Protein AF-A0A3P5Y4N5-F1 (afdb_monomer_lite)

Organism: Brassica campestris (NCBI:txid3711)

Sequence (136 aa):
MTSHMTLMFGYLNSEDDEALTLSMKFGPSEGHSFRAVILKQDEYVTGLSGVHGYGMRDGIKSLTFHTNCGEHEPIGSVNDNSAIGFKIDIDPGIRDRREFGGLFGSYSKNNLSSVGIYVSPIARYDMVAKRENIGP

InterPro domains:
  IPR001229 Jacalin-like lectin domain [PF01419] (8-118)
  IPR001229 Jacalin-like lectin domain [PS51752] (1-121)
  IPR036404 Jacalin-like lectin domain superfamily [G3DSA:2.100.10.30] (5-124)
  IPR036404 Jacalin-like lectin domain superfamily [SSF51101] (20-121)

Foldseek 3Di:
DAWWDKDKDWFQDPVPNRDTDIDPIGTQDDGPDDDDDDADPQKAFQWKKFWAADDPRGETAWMWTQIPVGIDPIDGDPPVPDPGTDMDTTGPRDDHRVQFPDKDAHYDNRYGHTMDTRGDDDDDPPDPDDDDPPDD

Radius of gyration: 17.83 Å; chains: 1; bounding box: 32×57×48 Å

Structure (mmCIF, N/CA/C/O backbone):
data_AF-A0A3P5Y4N5-F1
#
_entry.id   AF-A0A3P5Y4N5-F1
#
loop_
_atom_site.group_PDB
_atom_site.id
_atom_site.type_symbol
_atom_site.label_atom_id
_atom_site.label_alt_id
_atom_site.label_comp_id
_atom_site.label_asym_id
_atom_site.label_entity_id
_atom_site.label_seq_id
_atom_site.pdbx_PDB_ins_code
_atom_site.Cartn_x
_atom_site.Cartn_y
_atom_site.Cartn_z
_atom_site.occupancy
_atom_site.B_iso_or_equiv
_atom_site.auth_seq_id
_atom_site.auth_comp_id
_atom_site.auth_asym_id
_atom_site.auth_atom_id
_atom_site.pdbx_PDB_model_num
ATOM 1 N N . MET A 1 1 ? 9.392 3.553 -23.774 1.00 44.69 1 MET A N 1
ATOM 2 C CA . MET A 1 1 ? 8.772 4.278 -22.645 1.00 44.69 1 MET A CA 1
ATOM 3 C C . MET A 1 1 ? 8.922 3.446 -21.381 1.00 44.69 1 MET A C 1
ATOM 5 O O . MET A 1 1 ? 8.301 2.389 -21.275 1.00 44.69 1 MET A O 1
ATOM 9 N N . THR A 1 2 ? 9.823 3.866 -20.496 1.00 50.56 2 THR A N 1
ATOM 10 C CA . THR A 1 2 ? 9.991 3.376 -19.120 1.00 50.56 2 THR A CA 1
ATOM 11 C C . THR A 1 2 ? 8.923 4.019 -18.235 1.00 50.56 2 THR A C 1
ATOM 13 O O . THR A 1 2 ? 8.686 5.217 -18.340 1.00 50.56 2 THR A O 1
ATOM 16 N N . SER A 1 3 ? 8.239 3.221 -17.412 1.00 55.72 3 SER A N 1
ATOM 17 C CA . SER A 1 3 ? 7.263 3.733 -16.442 1.00 55.72 3 SER A CA 1
ATOM 18 C C . SER A 1 3 ? 8.008 4.149 -15.177 1.00 55.72 3 SER A C 1
ATOM 20 O O . SER A 1 3 ? 8.667 3.310 -14.559 1.00 55.72 3 SER A O 1
ATOM 22 N N . HIS A 1 4 ? 7.925 5.428 -14.821 1.00 72.19 4 HIS A N 1
ATOM 23 C CA . HIS A 1 4 ? 8.492 5.978 -13.595 1.00 72.19 4 HIS A CA 1
ATOM 24 C C . HIS A 1 4 ? 7.361 6.129 -12.575 1.00 72.19 4 HIS A C 1
ATOM 26 O O . HIS A 1 4 ? 6.560 7.057 -12.668 1.00 72.19 4 HIS A O 1
ATOM 32 N N . MET A 1 5 ? 7.262 5.180 -11.642 1.00 78.06 5 MET A N 1
ATOM 33 C CA . MET A 1 5 ? 6.273 5.226 -10.567 1.00 78.06 5 MET A CA 1
ATOM 34 C C . MET A 1 5 ? 6.876 5.882 -9.328 1.00 78.06 5 MET A C 1
ATOM 36 O O . MET A 1 5 ? 7.983 5.540 -8.912 1.00 78.06 5 MET A O 1
ATOM 40 N N . THR A 1 6 ? 6.111 6.795 -8.746 1.00 82.62 6 THR A N 1
ATOM 41 C CA . THR A 1 6 ? 6.453 7.537 -7.540 1.00 82.62 6 THR A CA 1
ATOM 42 C C . THR A 1 6 ? 5.222 7.561 -6.636 1.00 82.62 6 THR A C 1
ATOM 44 O O . THR A 1 6 ? 4.111 7.748 -7.131 1.00 82.62 6 THR A O 1
ATOM 47 N N . LEU A 1 7 ? 5.412 7.367 -5.332 1.00 85.88 7 LEU A N 1
ATOM 48 C CA . LEU A 1 7 ? 4.344 7.311 -4.332 1.00 85.88 7 LEU A CA 1
ATOM 49 C C . LEU A 1 7 ? 4.424 8.499 -3.370 1.00 85.88 7 LEU A C 1
ATOM 51 O O . LEU A 1 7 ? 5.509 8.955 -3.012 1.00 85.88 7 LEU A O 1
ATOM 55 N N . MET A 1 8 ? 3.260 8.992 -2.957 1.00 87.00 8 MET A N 1
ATOM 56 C CA . MET A 1 8 ? 3.078 10.009 -1.920 1.00 87.00 8 MET A CA 1
ATOM 57 C C . MET A 1 8 ? 1.812 9.669 -1.138 1.00 87.00 8 MET A C 1
ATOM 59 O O . MET A 1 8 ? 0.862 9.144 -1.719 1.00 87.00 8 MET A O 1
ATOM 63 N N . PHE A 1 9 ? 1.792 9.995 0.152 1.00 84.88 9 PHE A N 1
ATOM 64 C CA . PHE A 1 9 ? 0.643 9.764 1.024 1.00 84.88 9 PHE A CA 1
ATOM 65 C C . PHE A 1 9 ? 0.131 11.080 1.579 1.00 84.88 9 PHE A C 1
ATOM 67 O O . PHE A 1 9 ? 0.913 11.881 2.082 1.00 84.88 9 PHE A O 1
ATOM 74 N N . GLY A 1 10 ? -1.180 11.283 1.500 1.00 85.25 10 GLY A N 1
ATOM 75 C CA . GLY A 1 10 ? -1.865 12.300 2.285 1.00 85.25 10 GLY A CA 1
ATOM 76 C C . GLY A 1 10 ? -2.270 11.720 3.633 1.00 85.25 10 GLY A C 1
ATOM 77 O O . GLY A 1 10 ? -2.824 10.622 3.678 1.00 85.25 10 GLY A O 1
ATOM 78 N N . TYR A 1 11 ? -2.006 12.441 4.714 1.00 83.31 11 TYR A N 1
ATOM 79 C CA . TYR A 1 11 ? -2.479 12.111 6.055 1.00 83.31 11 TYR A CA 1
ATOM 80 C C . TYR A 1 11 ? -2.971 13.373 6.762 1.00 83.31 11 TYR A C 1
ATOM 82 O O . TYR A 1 11 ? -2.517 14.475 6.464 1.00 83.31 11 TYR A O 1
ATOM 90 N N . LEU A 1 12 ? -3.925 13.219 7.677 1.00 82.00 12 LEU A N 1
ATOM 91 C CA . LEU A 1 12 ? -4.381 14.319 8.526 1.00 82.00 12 LEU A CA 1
ATOM 92 C C . LEU A 1 12 ? -3.375 14.471 9.668 1.00 82.00 12 LEU A C 1
ATOM 94 O O . LEU A 1 12 ? -3.121 13.504 10.391 1.00 82.00 12 LEU A O 1
ATOM 98 N N . ASN A 1 13 ? -2.761 15.647 9.792 1.00 74.62 13 ASN A N 1
ATOM 99 C CA . ASN A 1 13 ? -1.814 15.907 10.868 1.00 74.62 13 ASN A CA 1
ATOM 100 C C . ASN A 1 13 ? -2.577 16.245 12.154 1.00 74.62 13 ASN A C 1
ATOM 102 O O . ASN A 1 13 ? -3.267 17.258 12.221 1.00 74.62 13 ASN A O 1
ATOM 106 N N . SER A 1 14 ? -2.432 15.414 13.187 1.00 74.62 14 SER A N 1
ATOM 107 C CA . SER A 1 14 ? -3.049 15.658 14.496 1.00 74.62 14 SER A CA 1
ATOM 108 C C . SER A 1 14 ? -2.484 16.886 15.213 1.00 74.62 14 SER A C 1
ATOM 110 O O . SER A 1 14 ? -3.111 17.383 16.141 1.00 74.62 14 SER A O 1
ATOM 112 N N . GLU A 1 15 ? -1.299 17.358 14.817 1.00 79.94 15 GLU A N 1
ATOM 113 C CA . GLU A 1 15 ? -0.662 18.545 15.400 1.00 79.94 15 GLU A CA 1
ATOM 114 C C . GLU A 1 15 ? -1.183 19.858 14.788 1.00 79.94 15 GLU A C 1
ATOM 116 O O . GLU A 1 15 ? -1.151 20.887 15.459 1.00 79.94 15 GLU A O 1
ATOM 121 N N . ASP A 1 16 ? -1.732 19.814 13.567 1.00 73.31 16 ASP A N 1
ATOM 122 C CA . ASP A 1 16 ? -2.163 20.989 12.795 1.00 73.31 16 ASP A CA 1
ATOM 123 C C . ASP A 1 16 ? -3.669 20.948 12.474 1.00 73.31 16 ASP A C 1
ATOM 125 O O . ASP A 1 16 ? -4.057 21.042 11.312 1.00 73.31 16 ASP A O 1
ATOM 129 N N . ASP A 1 17 ? -4.532 20.778 13.482 1.00 79.44 17 ASP A N 1
ATOM 130 C CA . ASP A 1 17 ? -6.006 20.815 13.325 1.00 79.44 17 ASP A CA 1
ATOM 131 C C . ASP A 1 17 ? -6.535 19.878 12.215 1.00 79.44 17 ASP A C 1
ATOM 133 O O . ASP A 1 17 ? -7.393 20.236 11.410 1.00 79.44 17 ASP A O 1
ATOM 137 N N . GLU A 1 18 ? -5.954 18.676 12.120 1.00 79.44 18 GLU A N 1
ATOM 138 C CA . GLU A 1 18 ? -6.260 17.681 11.083 1.00 79.44 18 GLU A CA 1
ATOM 139 C C . GLU A 1 18 ? -5.999 18.169 9.645 1.00 79.44 18 GLU A C 1
ATOM 141 O O . GLU A 1 18 ? -6.550 17.628 8.685 1.00 79.44 18 GLU A O 1
ATOM 146 N N . ALA A 1 19 ? -5.116 19.152 9.446 1.00 82.94 19 ALA A N 1
ATOM 147 C CA . ALA A 1 19 ? -4.753 19.612 8.114 1.00 82.94 19 ALA A CA 1
ATOM 148 C C . ALA A 1 19 ? -4.175 18.467 7.265 1.00 82.94 19 ALA A C 1
ATOM 150 O O . ALA A 1 19 ? -3.303 17.700 7.695 1.00 82.94 19 ALA A O 1
ATOM 151 N N . LEU A 1 20 ? -4.649 18.371 6.018 1.00 83.56 20 LEU A N 1
ATOM 152 C CA . LEU A 1 20 ? -4.148 17.398 5.054 1.00 83.56 20 LEU A CA 1
ATOM 153 C C . LEU A 1 20 ? -2.686 17.711 4.711 1.00 83.56 20 LEU A C 1
ATOM 155 O O . LEU A 1 20 ? -2.384 18.687 4.026 1.00 83.56 20 LEU A O 1
ATOM 159 N N . THR A 1 21 ? -1.792 16.833 5.151 1.00 85.56 21 THR A N 1
ATOM 160 C CA . THR A 1 21 ? -0.348 16.910 4.937 1.00 85.56 21 THR A CA 1
ATOM 161 C C . THR A 1 21 ? 0.089 15.831 3.957 1.00 85.56 21 THR A C 1
ATOM 163 O O . THR A 1 21 ? -0.372 14.693 4.023 1.00 85.56 21 THR A O 1
ATOM 166 N N . LEU A 1 22 ? 0.984 16.178 3.030 1.00 85.69 22 LEU A N 1
ATOM 167 C CA . LEU A 1 22 ? 1.589 15.217 2.110 1.00 85.69 22 LEU A CA 1
ATOM 168 C C . LEU A 1 22 ? 2.942 14.743 2.641 1.00 85.69 22 LEU A C 1
ATOM 170 O O . LEU A 1 22 ? 3.773 15.543 3.069 1.00 85.69 22 LEU A O 1
ATOM 174 N N . SER A 1 23 ? 3.186 13.437 2.558 1.00 85.69 23 SER A N 1
ATOM 175 C CA . SER A 1 23 ? 4.493 12.849 2.825 1.00 85.69 23 SER A CA 1
ATOM 176 C C . SER A 1 23 ? 5.538 13.350 1.831 1.00 85.69 23 SER A C 1
ATOM 178 O O . SER A 1 23 ? 5.226 13.786 0.719 1.00 85.69 23 SER A O 1
ATOM 180 N N . MET A 1 24 ? 6.813 13.159 2.178 1.00 85.19 24 MET A N 1
ATOM 181 C CA . MET A 1 24 ? 7.870 13.230 1.176 1.00 85.19 24 MET A CA 1
ATOM 182 C C . MET A 1 24 ? 7.584 12.263 0.025 1.00 85.19 24 MET A C 1
ATOM 184 O O . MET A 1 24 ? 7.009 11.183 0.196 1.00 85.19 24 MET A O 1
ATOM 188 N N . LYS A 1 25 ? 8.021 12.674 -1.159 1.00 86.38 25 LYS A N 1
ATOM 189 C CA . LYS A 1 25 ? 7.919 11.892 -2.379 1.00 86.38 25 LYS A CA 1
ATOM 190 C C . LYS A 1 25 ? 8.825 10.662 -2.318 1.00 86.38 25 LYS A C 1
ATOM 192 O O . LYS A 1 25 ? 10.023 10.786 -2.081 1.00 86.38 25 LYS A O 1
ATOM 197 N N . PHE A 1 26 ? 8.258 9.489 -2.592 1.00 86.06 26 PHE A N 1
ATOM 198 C CA . PHE A 1 26 ? 8.975 8.219 -2.633 1.00 86.06 26 PHE A CA 1
ATOM 199 C C . PHE A 1 26 ? 9.084 7.700 -4.070 1.00 86.06 26 PHE A C 1
ATOM 201 O O . PHE A 1 26 ? 8.161 7.073 -4.596 1.00 86.06 26 PHE A O 1
ATOM 208 N N . GLY A 1 27 ? 10.203 7.991 -4.735 1.00 83.62 27 GLY A N 1
ATOM 209 C CA . GLY A 1 27 ? 10.457 7.552 -6.107 1.00 83.62 27 GLY A CA 1
ATOM 210 C C . GLY A 1 27 ? 11.459 8.429 -6.867 1.00 83.62 27 GLY A C 1
ATOM 211 O O . GLY A 1 27 ? 11.914 9.448 -6.348 1.00 83.62 27 GLY A O 1
ATOM 212 N N . PRO A 1 28 ? 11.819 8.037 -8.103 1.00 74.44 28 PRO A N 1
ATOM 213 C CA . PRO A 1 28 ? 12.949 8.618 -8.829 1.00 74.44 28 PRO A CA 1
ATOM 214 C C . PRO A 1 28 ? 12.678 9.946 -9.552 1.00 74.44 28 PRO A C 1
ATOM 216 O O . PRO A 1 28 ? 13.634 10.658 -9.847 1.00 74.44 28 PRO A O 1
ATOM 219 N N . SER A 1 29 ? 11.430 10.278 -9.910 1.00 73.38 29 SER A N 1
ATOM 220 C CA . SER A 1 29 ? 11.148 11.499 -10.691 1.00 73.38 29 SER A CA 1
ATOM 221 C C . SER A 1 29 ? 9.723 12.051 -10.540 1.00 73.38 29 SER A C 1
ATOM 223 O O . SER A 1 29 ? 8.807 11.379 -10.048 1.00 73.38 29 SER A O 1
ATOM 225 N N . GLU A 1 30 ? 9.551 13.303 -10.978 1.00 65.44 30 GLU A N 1
ATOM 226 C CA . GLU A 1 30 ? 8.274 13.913 -11.368 1.00 65.44 30 GLU A CA 1
ATOM 227 C C . GLU A 1 30 ? 7.732 13.156 -12.593 1.00 65.44 30 GLU A C 1
ATOM 229 O O . GLU A 1 30 ? 8.131 13.415 -13.727 1.00 65.44 30 GLU A O 1
ATOM 234 N N . GLY A 1 31 ? 6.888 12.145 -12.368 1.00 65.38 31 GLY A N 1
ATOM 235 C CA . GLY A 1 31 ? 6.229 11.428 -13.460 1.00 65.38 31 GLY A CA 1
ATOM 236 C C . GLY A 1 31 ? 5.363 12.363 -14.317 1.00 65.38 31 GLY A C 1
ATOM 237 O O . GLY A 1 31 ? 4.962 13.438 -13.882 1.00 65.38 31 GLY A O 1
ATOM 238 N N . HIS A 1 32 ? 5.027 11.943 -15.539 1.00 69.25 32 HIS A N 1
ATOM 239 C CA . HIS A 1 32 ? 4.216 12.748 -16.469 1.00 69.25 32 HIS A CA 1
ATOM 240 C C . HIS A 1 32 ? 2.716 12.796 -16.128 1.00 69.25 32 HIS A C 1
ATOM 242 O O . HIS A 1 32 ? 1.957 13.514 -16.773 1.00 69.25 32 HIS A O 1
ATOM 248 N N . SER A 1 33 ? 2.277 12.011 -15.145 1.00 76.94 33 SER A N 1
ATOM 249 C CA . SER A 1 33 ? 0.881 11.891 -14.731 1.00 76.94 33 SER A CA 1
ATOM 250 C C . SER A 1 33 ? 0.801 11.643 -13.231 1.00 76.94 33 SER A C 1
ATOM 252 O O . SER A 1 33 ? 1.616 10.895 -12.689 1.00 76.94 33 SER A O 1
ATOM 254 N N . PHE A 1 34 ? -0.217 12.205 -12.585 1.00 80.44 34 PHE A N 1
ATOM 255 C CA . PHE A 1 34 ? -0.528 11.959 -11.180 1.00 80.44 34 PHE A CA 1
ATOM 256 C C . PHE A 1 34 ? -1.934 11.361 -11.065 1.00 80.44 34 PHE A C 1
ATOM 258 O O . PHE A 1 34 ? -2.841 11.741 -11.805 1.00 80.44 34 PHE A O 1
ATOM 265 N N . ARG A 1 35 ? -2.105 10.415 -10.140 1.00 84.62 35 ARG A N 1
ATOM 266 C CA . ARG A 1 35 ? -3.403 9.843 -9.776 1.00 84.62 35 ARG A CA 1
ATOM 267 C C . ARG A 1 35 ? -3.471 9.764 -8.258 1.00 84.62 35 ARG A C 1
ATOM 269 O O . ARG A 1 35 ? -2.523 9.294 -7.636 1.00 84.62 35 ARG A O 1
ATOM 276 N N . ALA A 1 36 ? -4.574 10.230 -7.686 1.00 86.12 36 ALA A N 1
ATOM 277 C CA . ALA A 1 36 ? -4.846 10.125 -6.260 1.00 86.12 36 ALA A CA 1
ATOM 278 C C . ALA A 1 36 ? -5.889 9.039 -6.002 1.00 86.12 36 ALA A C 1
ATOM 280 O O . ALA A 1 36 ? -6.875 8.938 -6.733 1.00 86.12 36 ALA A O 1
ATOM 281 N N . VAL A 1 37 ? -5.674 8.267 -4.941 1.00 87.88 37 VAL A N 1
ATOM 282 C CA . VAL A 1 37 ? -6.692 7.417 -4.323 1.00 87.88 37 VAL A CA 1
ATOM 283 C C . VAL A 1 37 ? -7.120 8.116 -3.043 1.00 87.88 37 VAL A C 1
ATOM 285 O O . VAL A 1 37 ? -6.298 8.334 -2.155 1.00 87.88 37 VAL A O 1
ATOM 288 N N . ILE A 1 38 ? -8.386 8.526 -2.988 1.00 90.06 38 ILE A N 1
ATOM 289 C CA . ILE A 1 38 ? -8.973 9.215 -1.838 1.00 90.06 38 ILE A CA 1
ATOM 290 C C . ILE A 1 38 ? -9.889 8.218 -1.140 1.00 90.06 38 ILE A C 1
ATOM 292 O O . ILE A 1 38 ? -10.863 7.757 -1.734 1.00 90.06 38 ILE A O 1
ATOM 296 N N . LEU A 1 39 ? -9.556 7.890 0.105 1.00 90.62 39 LEU A N 1
ATOM 297 C CA . LEU A 1 39 ? -10.347 6.985 0.930 1.00 90.62 39 LEU A CA 1
ATOM 298 C C . LEU A 1 39 ? -11.512 7.743 1.574 1.00 90.62 39 LEU A C 1
ATOM 300 O O . LEU A 1 39 ? -11.370 8.897 1.982 1.00 90.62 39 LEU A O 1
ATOM 304 N N . LYS A 1 40 ? -12.670 7.090 1.672 1.00 91.62 40 LYS A N 1
ATOM 305 C CA . LYS A 1 40 ? -13.824 7.593 2.434 1.00 91.62 40 LYS A CA 1
ATOM 306 C C . LYS A 1 40 ? -13.559 7.518 3.947 1.00 91.62 40 LYS A C 1
ATOM 308 O O . LYS A 1 40 ? -12.636 6.844 4.387 1.00 91.62 40 LYS A O 1
ATOM 313 N N . GLN A 1 41 ? -14.407 8.169 4.748 1.00 86.75 41 GLN A N 1
ATOM 314 C CA . GLN A 1 41 ? -14.244 8.315 6.207 1.00 86.75 41 GLN A CA 1
ATOM 315 C C . GLN A 1 41 ? -13.976 6.994 6.964 1.00 86.75 41 GLN A C 1
ATOM 317 O O . GLN A 1 41 ? -13.149 6.978 7.874 1.00 86.75 41 GLN A O 1
ATOM 322 N N . ASP A 1 42 ? -14.607 5.894 6.542 1.00 90.88 42 ASP A N 1
ATOM 323 C CA . ASP A 1 42 ? -14.451 4.554 7.137 1.00 90.88 42 ASP A CA 1
ATOM 324 C C . ASP A 1 42 ? -13.743 3.554 6.209 1.00 90.88 42 ASP A C 1
ATOM 326 O O . ASP A 1 42 ? -13.742 2.343 6.448 1.00 90.88 42 ASP A O 1
ATOM 330 N N . GLU A 1 43 ? -13.157 4.051 5.124 1.00 94.94 43 GLU A N 1
ATOM 331 C CA . GLU A 1 43 ? -12.406 3.237 4.185 1.00 94.94 43 GLU A CA 1
ATOM 332 C C . GLU A 1 43 ? -10.933 3.180 4.601 1.00 94.94 43 GLU A C 1
ATOM 334 O O . GLU A 1 43 ? -10.299 4.199 4.878 1.00 94.94 43 GLU A O 1
ATOM 339 N N . TYR A 1 44 ? -10.374 1.977 4.651 1.00 93.38 44 TYR A N 1
ATOM 340 C CA . TYR A 1 44 ? -8.989 1.733 5.028 1.00 93.38 44 TYR A CA 1
ATOM 341 C C . TYR A 1 44 ? -8.367 0.649 4.160 1.00 93.38 44 TYR A C 1
ATOM 343 O O . TYR A 1 44 ? -9.045 -0.260 3.682 1.00 93.38 44 TYR A O 1
ATOM 351 N N . VAL A 1 45 ? -7.053 0.758 3.969 1.00 94.88 45 VAL A N 1
ATOM 352 C CA . VAL A 1 45 ? -6.268 -0.199 3.189 1.00 94.88 45 VAL A CA 1
ATOM 353 C C . VAL A 1 45 ? -6.237 -1.542 3.911 1.00 94.88 45 VAL A C 1
ATOM 355 O O . VAL A 1 45 ? -5.864 -1.617 5.080 1.00 94.88 45 VAL A O 1
ATOM 358 N N . THR A 1 46 ? -6.610 -2.597 3.195 1.00 96.88 46 THR A N 1
ATOM 359 C CA . THR A 1 46 ? -6.579 -3.986 3.668 1.00 96.88 46 THR A CA 1
ATOM 360 C C . THR A 1 46 ? -5.471 -4.794 3.008 1.00 96.88 46 THR A C 1
ATOM 362 O O . THR A 1 46 ? -5.004 -5.766 3.593 1.00 96.88 46 THR A O 1
ATOM 365 N N . GLY A 1 47 ? -5.006 -4.370 1.832 1.00 96.56 47 GLY A N 1
ATOM 366 C CA . GLY A 1 47 ? -3.985 -5.069 1.064 1.00 96.56 47 GLY A CA 1
ATOM 367 C C . GLY A 1 47 ? -3.514 -4.281 -0.155 1.00 96.56 47 GLY A C 1
ATOM 368 O O . GLY A 1 47 ? -3.946 -3.156 -0.420 1.00 96.56 47 GLY A O 1
ATOM 369 N N . LEU A 1 48 ? -2.605 -4.884 -0.912 1.00 95.50 48 LEU A N 1
ATOM 370 C CA . LEU A 1 48 ? -2.001 -4.287 -2.098 1.00 95.50 48 LEU A CA 1
ATOM 371 C C . LEU A 1 48 ? -1.746 -5.372 -3.140 1.00 95.50 48 LEU A C 1
ATOM 373 O O . LEU A 1 48 ? -1.144 -6.394 -2.834 1.00 95.50 48 LEU A O 1
ATOM 377 N N . SER A 1 49 ? -2.136 -5.131 -4.386 1.00 94.38 49 SER A N 1
ATOM 378 C CA . SER A 1 49 ? -1.727 -5.976 -5.509 1.00 94.38 49 SER A CA 1
ATOM 379 C C . SER A 1 49 ? -1.132 -5.138 -6.631 1.00 94.38 49 SER A C 1
ATOM 381 O O . SER A 1 49 ? -1.142 -3.909 -6.576 1.00 94.38 49 SER A O 1
ATOM 383 N N . GLY A 1 50 ? -0.551 -5.779 -7.638 1.00 91.12 50 GLY A N 1
ATOM 384 C CA . GLY A 1 50 ? 0.047 -5.057 -8.751 1.00 91.12 50 GLY A CA 1
ATOM 385 C C . GLY A 1 50 ? 0.798 -5.946 -9.721 1.00 91.12 50 GLY A C 1
ATOM 386 O O . GLY A 1 50 ? 0.727 -7.173 -9.657 1.00 91.12 50 GLY A O 1
ATOM 387 N N . VAL A 1 51 ? 1.548 -5.309 -10.616 1.00 90.00 51 VAL A N 1
ATOM 388 C CA . VAL A 1 51 ? 2.410 -5.989 -11.589 1.00 90.00 51 VAL A CA 1
ATOM 389 C C . VAL A 1 51 ? 3.838 -5.486 -11.447 1.00 90.00 51 VAL A C 1
ATOM 391 O O . VAL A 1 51 ? 4.096 -4.279 -11.487 1.00 90.00 51 VAL A O 1
ATOM 394 N N . HIS A 1 52 ? 4.778 -6.418 -11.331 1.00 88.38 52 HIS A N 1
ATOM 395 C CA . HIS A 1 52 ? 6.212 -6.157 -11.393 1.00 88.38 52 HIS A CA 1
ATOM 396 C C . HIS A 1 52 ? 6.753 -6.609 -12.746 1.00 88.38 52 HIS A C 1
ATOM 398 O O . HIS A 1 52 ? 6.546 -7.754 -13.138 1.00 88.38 52 HIS A O 1
ATOM 404 N N . GLY A 1 53 ? 7.373 -5.695 -13.492 1.00 86.25 53 GLY A N 1
ATOM 405 C CA . GLY A 1 53 ? 7.902 -5.978 -14.828 1.00 86.25 53 GLY A CA 1
ATOM 406 C C . GLY A 1 53 ? 9.307 -6.581 -14.792 1.00 86.25 53 GLY A C 1
ATOM 407 O O . GLY A 1 53 ? 10.054 -6.338 -13.856 1.00 86.25 53 GLY A O 1
ATOM 408 N N . TYR A 1 54 ? 9.699 -7.307 -15.844 1.00 78.50 54 TYR A N 1
ATOM 409 C CA . TYR A 1 54 ? 11.045 -7.892 -15.963 1.00 78.50 54 TYR A CA 1
ATOM 410 C C . TYR A 1 54 ? 11.982 -7.130 -16.923 1.00 78.50 54 TYR A C 1
ATOM 412 O O . TYR A 1 54 ? 11.555 -6.392 -17.820 1.00 78.50 54 TYR A O 1
ATOM 420 N N . GLY A 1 55 ? 13.291 -7.382 -16.792 1.00 76.69 55 GLY A N 1
ATOM 421 C CA . GLY A 1 55 ? 14.322 -7.012 -17.770 1.00 76.69 55 GLY A CA 1
ATOM 422 C C . GLY A 1 55 ? 14.525 -5.502 -17.909 1.00 76.69 55 GLY A C 1
ATOM 423 O O . GLY A 1 55 ? 14.654 -4.785 -16.926 1.00 76.69 55 GLY A O 1
ATOM 424 N N . MET A 1 56 ? 14.510 -4.980 -19.140 1.00 69.50 56 MET A N 1
ATOM 425 C CA . MET A 1 56 ? 14.618 -3.528 -19.401 1.00 69.50 56 MET A CA 1
ATOM 426 C C . MET A 1 56 ? 13.442 -2.714 -18.828 1.00 69.50 56 MET A C 1
ATOM 428 O O . MET A 1 56 ? 13.443 -1.484 -18.872 1.00 69.50 56 MET A O 1
ATOM 432 N N . ARG A 1 57 ? 12.411 -3.402 -18.324 1.00 71.94 57 ARG A N 1
ATOM 433 C CA . ARG A 1 57 ? 11.254 -2.837 -17.635 1.00 71.94 57 ARG A CA 1
ATOM 434 C C . ARG A 1 57 ? 11.194 -3.325 -16.186 1.00 71.94 57 ARG A C 1
ATOM 436 O O . ARG A 1 57 ? 10.092 -3.428 -15.661 1.00 71.94 57 ARG A O 1
ATOM 443 N N . ASP A 1 58 ? 12.328 -3.597 -15.548 1.00 84.12 58 ASP A N 1
ATOM 444 C CA . ASP A 1 58 ? 12.367 -4.005 -14.142 1.00 84.12 58 ASP A CA 1
ATOM 445 C C . ASP A 1 58 ? 11.611 -3.021 -13.225 1.00 84.12 58 ASP A C 1
ATOM 447 O O . ASP A 1 58 ? 11.526 -1.814 -13.500 1.00 84.12 58 ASP A O 1
ATOM 451 N N . GLY A 1 59 ? 10.978 -3.549 -12.181 1.00 86.62 59 GLY A N 1
ATOM 452 C CA . GLY A 1 59 ? 10.264 -2.778 -11.165 1.00 86.62 59 GLY A CA 1
ATOM 453 C C . GLY A 1 59 ? 8.751 -2.714 -11.328 1.00 86.62 59 GLY A C 1
ATOM 454 O O . GLY A 1 59 ? 8.175 -3.117 -12.342 1.00 86.62 59 GLY A O 1
ATOM 455 N N . ILE A 1 60 ? 8.107 -2.117 -10.332 1.00 88.69 60 ILE A N 1
ATOM 456 C CA . ILE A 1 60 ? 6.653 -2.016 -10.204 1.00 88.69 60 ILE A CA 1
ATOM 457 C C . ILE A 1 60 ? 6.073 -1.152 -11.329 1.00 88.69 60 ILE A C 1
ATOM 459 O O . ILE A 1 60 ? 6.578 -0.069 -11.638 1.00 88.69 60 ILE A O 1
ATOM 463 N N . LYS A 1 61 ? 5.029 -1.669 -11.983 1.00 86.62 61 LYS A N 1
ATOM 464 C CA . LYS A 1 61 ? 4.368 -1.059 -13.147 1.00 86.62 61 LYS A CA 1
ATOM 465 C C . LYS A 1 61 ? 2.960 -0.595 -12.855 1.00 86.62 61 LYS A C 1
ATOM 467 O O . LYS A 1 61 ? 2.550 0.424 -13.414 1.00 86.62 61 LYS A O 1
ATOM 472 N N . SER A 1 62 ? 2.264 -1.327 -11.998 1.00 88.25 62 SER A N 1
ATOM 473 C CA . SER A 1 62 ? 0.949 -0.962 -11.506 1.00 88.25 62 SER A CA 1
ATOM 474 C C . SER A 1 62 ? 0.777 -1.378 -10.055 1.00 88.25 62 SER A C 1
ATOM 476 O O . SER A 1 62 ? 1.396 -2.349 -9.612 1.00 88.25 62 SER A O 1
ATOM 478 N N . LEU A 1 63 ? -0.069 -0.639 -9.343 1.00 91.12 63 LEU A N 1
ATOM 479 C CA . LEU A 1 63 ? -0.522 -0.959 -7.996 1.00 91.12 63 LEU A CA 1
ATOM 480 C C . LEU A 1 63 ? -2.033 -0.767 -7.892 1.00 91.12 63 LEU A C 1
ATOM 482 O O . LEU A 1 63 ? -2.561 0.232 -8.373 1.00 91.12 63 LEU A O 1
ATOM 486 N N . THR A 1 64 ? -2.691 -1.695 -7.220 1.00 93.38 64 THR A N 1
ATOM 487 C CA . THR A 1 64 ? -4.114 -1.691 -6.883 1.00 93.38 64 THR A CA 1
ATOM 488 C C . THR A 1 64 ? -4.208 -1.748 -5.368 1.00 93.38 64 THR A C 1
ATOM 490 O O . THR A 1 64 ? -3.688 -2.681 -4.748 1.00 93.38 64 THR A O 1
ATOM 493 N N . PHE A 1 65 ? -4.844 -0.745 -4.769 1.00 94.31 65 PHE A N 1
ATOM 494 C CA . PHE A 1 65 ? -5.090 -0.725 -3.331 1.00 94.31 65 PHE A CA 1
ATOM 495 C C . PHE A 1 65 ? -6.379 -1.479 -3.038 1.00 94.31 65 PHE A C 1
ATOM 497 O O . PHE A 1 65 ? -7.439 -1.127 -3.557 1.00 94.31 65 PHE A O 1
ATOM 504 N N . HIS A 1 66 ? -6.269 -2.495 -2.189 1.00 96.94 66 HIS A N 1
ATOM 505 C CA . HIS A 1 66 ? -7.419 -3.184 -1.624 1.00 96.94 66 HIS A CA 1
ATOM 506 C C . HIS A 1 66 ? -7.850 -2.447 -0.366 1.00 96.94 66 HIS A C 1
ATOM 508 O O . HIS A 1 66 ? -7.009 -2.054 0.449 1.00 96.94 66 HIS A O 1
ATOM 514 N N . THR A 1 67 ? -9.151 -2.254 -0.212 1.00 96.81 67 THR A N 1
ATOM 515 C CA . THR A 1 67 ? -9.764 -1.621 0.949 1.00 96.81 67 THR A CA 1
ATOM 516 C C . THR A 1 67 ? -10.895 -2.486 1.486 1.00 96.81 67 THR A C 1
ATOM 518 O O . THR A 1 67 ? -11.391 -3.404 0.832 1.00 96.81 67 THR A O 1
ATOM 521 N N . ASN A 1 68 ? -11.366 -2.175 2.690 1.00 96.62 68 ASN A N 1
ATOM 522 C CA . ASN A 1 68 ? -12.583 -2.778 3.236 1.00 96.62 68 ASN A CA 1
ATOM 523 C C . ASN A 1 68 ? -13.853 -2.445 2.424 1.00 96.62 68 ASN A C 1
ATOM 525 O O . ASN A 1 68 ? -14.907 -3.018 2.693 1.00 96.62 68 ASN A O 1
ATOM 529 N N . CYS A 1 69 ? -13.779 -1.521 1.460 1.00 96.31 69 CYS A N 1
ATOM 530 C CA . CYS A 1 69 ? -14.874 -1.154 0.562 1.00 96.31 69 CYS A CA 1
ATOM 531 C C . CYS A 1 69 ? -14.727 -1.726 -0.860 1.00 96.31 69 CYS A C 1
ATOM 533 O O . CYS A 1 69 ? -15.587 -1.451 -1.698 1.00 96.31 69 CYS A O 1
ATOM 535 N N . GLY A 1 70 ? -13.682 -2.511 -1.138 1.00 94.62 70 GLY A N 1
ATOM 536 C CA . GLY A 1 70 ? -13.405 -3.082 -2.456 1.00 94.62 70 GLY A CA 1
ATOM 537 C C . GLY A 1 70 ? -12.007 -2.726 -2.950 1.00 94.62 70 GLY A C 1
ATOM 538 O O . GLY A 1 70 ? -11.075 -2.605 -2.164 1.00 94.62 70 GLY A O 1
ATOM 539 N N . GLU A 1 71 ? -11.851 -2.567 -4.259 1.00 94.25 71 GLU A N 1
ATOM 540 C CA . GLU A 1 71 ? -10.557 -2.290 -4.885 1.00 94.25 71 GLU A CA 1
ATOM 541 C C . GLU A 1 71 ? -10.583 -0.938 -5.597 1.00 94.25 71 GLU A C 1
ATOM 543 O O . GLU A 1 71 ? -11.561 -0.588 -6.263 1.00 94.25 71 GLU A O 1
ATOM 548 N N . HIS A 1 72 ? -9.490 -0.183 -5.488 1.00 92.38 72 HIS A N 1
ATOM 549 C CA . HIS A 1 72 ? -9.262 0.980 -6.344 1.00 92.38 72 HIS A CA 1
ATOM 550 C C . HIS A 1 72 ? -8.532 0.554 -7.609 1.00 92.38 72 HIS A C 1
ATOM 552 O O . HIS A 1 72 ? -7.504 -0.114 -7.528 1.00 92.38 72 HIS A O 1
ATOM 558 N N . GLU A 1 73 ? -9.038 1.002 -8.759 1.00 85.25 73 GLU A N 1
ATOM 559 C CA . GLU A 1 73 ? -8.484 0.722 -10.088 1.00 85.25 73 GLU A CA 1
ATOM 560 C C . GLU A 1 73 ? -6.947 0.810 -10.143 1.00 85.25 73 GLU A C 1
ATOM 562 O O . GLU A 1 73 ? -6.376 1.768 -9.599 1.00 85.25 73 GLU A O 1
ATOM 567 N N . PRO A 1 74 ? -6.275 -0.104 -10.873 1.00 82.25 74 PRO A N 1
ATOM 568 C CA . PRO A 1 74 ? -4.825 -0.113 -10.971 1.00 82.25 74 PRO A CA 1
ATOM 569 C C . PRO A 1 74 ? -4.263 1.256 -11.369 1.00 82.25 74 PRO A C 1
ATOM 571 O O . PRO A 1 74 ? -4.639 1.866 -12.376 1.00 82.25 74 PRO A O 1
ATOM 574 N N . ILE A 1 75 ? -3.315 1.745 -10.581 1.00 83.88 75 ILE A N 1
ATOM 575 C CA . ILE A 1 75 ? -2.548 2.953 -10.860 1.00 83.88 75 ILE A CA 1
ATOM 576 C C . ILE A 1 75 ? -1.268 2.535 -11.565 1.00 83.88 75 ILE A C 1
ATOM 578 O O . ILE A 1 75 ? -0.438 1.855 -10.968 1.00 83.88 75 ILE A O 1
ATOM 582 N N . GLY A 1 76 ? -1.079 2.967 -12.810 1.00 79.75 76 GLY A N 1
ATOM 583 C CA . GLY A 1 76 ? 0.143 2.720 -13.573 1.00 79.75 76 GLY A CA 1
ATOM 584 C C . GLY A 1 76 ? -0.131 2.295 -15.011 1.00 79.75 76 GLY A C 1
ATOM 585 O O . GLY A 1 76 ? -1.252 2.393 -15.500 1.00 79.75 76 GLY A O 1
ATOM 586 N N . SER A 1 77 ? 0.913 1.846 -15.708 1.00 72.00 77 SER A N 1
ATOM 587 C CA . SER A 1 77 ? 0.811 1.422 -17.108 1.00 72.00 77 SER A CA 1
ATOM 588 C C . SER A 1 77 ? 0.650 -0.090 -17.172 1.00 72.00 77 SER A C 1
ATOM 590 O O . SER A 1 77 ? 1.626 -0.836 -17.083 1.00 72.00 77 SER A O 1
ATOM 592 N N . VAL A 1 78 ? -0.595 -0.524 -17.343 1.00 61.53 78 VAL A N 1
ATOM 593 C CA . VAL A 1 78 ? -0.942 -1.888 -17.741 1.00 61.53 78 VAL A CA 1
ATOM 594 C C . VAL A 1 78 ? -1.098 -1.853 -19.259 1.00 61.53 78 VAL A C 1
ATOM 596 O O . VAL A 1 78 ? -2.194 -1.692 -19.770 1.00 61.53 78 VAL A O 1
ATOM 599 N N . ASN A 1 79 ? 0.001 -1.847 -20.017 1.00 56.97 79 ASN A N 1
ATOM 600 C CA . ASN A 1 79 ? -0.142 -2.006 -21.466 1.00 56.97 79 ASN A CA 1
ATOM 601 C C . ASN A 1 79 ? -0.565 -3.458 -21.733 1.00 56.97 79 ASN A C 1
ATOM 603 O O . ASN A 1 79 ? 0.184 -4.379 -21.411 1.00 56.97 79 ASN A O 1
ATOM 607 N N . ASP A 1 80 ? -1.723 -3.651 -22.365 1.00 50.16 80 ASP A N 1
ATOM 608 C CA . ASP A 1 80 ? -2.349 -4.963 -22.620 1.00 50.16 80 ASP A CA 1
ATOM 609 C C . ASP A 1 80 ? -1.473 -5.946 -23.424 1.00 50.16 80 ASP A C 1
ATOM 611 O O . ASP A 1 80 ? -1.711 -7.150 -23.430 1.00 50.16 80 ASP A O 1
ATOM 615 N N . ASN A 1 81 ? -0.395 -5.463 -24.050 1.00 49.72 81 ASN A N 1
ATOM 616 C CA . ASN A 1 81 ? 0.569 -6.285 -24.788 1.00 49.72 81 ASN A CA 1
ATOM 617 C C . ASN A 1 81 ? 1.748 -6.809 -23.942 1.00 49.72 81 ASN A C 1
ATOM 619 O O . ASN A 1 81 ? 2.652 -7.440 -24.492 1.00 49.72 81 ASN A O 1
ATOM 623 N N . SER A 1 82 ? 1.806 -6.539 -22.632 1.00 48.31 82 SER A N 1
ATOM 624 C CA . SER A 1 82 ? 2.948 -6.908 -21.783 1.00 48.31 82 SER A CA 1
ATOM 625 C C . SER A 1 82 ? 2.609 -7.955 -20.725 1.00 48.31 82 SER A C 1
ATOM 627 O O . SER A 1 82 ? 2.610 -7.669 -19.531 1.00 48.31 82 SER A O 1
ATOM 629 N N . ALA A 1 83 ? 2.470 -9.207 -21.155 1.00 50.28 83 ALA A N 1
ATOM 630 C CA . ALA A 1 83 ? 2.653 -10.388 -20.307 1.00 50.28 83 ALA A CA 1
ATOM 631 C C . ALA A 1 83 ? 4.134 -10.579 -19.874 1.00 50.28 83 ALA A C 1
ATOM 633 O O . ALA A 1 83 ? 4.656 -11.689 -19.881 1.00 50.28 83 ALA A O 1
ATOM 634 N N . ILE A 1 84 ? 4.853 -9.497 -19.546 1.00 67.56 84 ILE A N 1
ATOM 635 C CA . ILE A 1 84 ? 6.282 -9.515 -19.176 1.00 67.56 84 ILE A CA 1
ATOM 636 C C . ILE A 1 84 ? 6.428 -9.004 -17.740 1.00 67.56 84 ILE A C 1
ATOM 638 O O . ILE A 1 84 ? 7.146 -8.042 -17.457 1.00 67.56 84 ILE A O 1
ATOM 642 N N . GLY A 1 85 ? 5.694 -9.630 -16.829 1.00 77.38 85 GLY A N 1
ATOM 643 C CA . GLY A 1 85 ? 5.750 -9.328 -15.409 1.00 77.38 85 GLY A CA 1
ATOM 644 C C . GLY A 1 85 ? 5.090 -10.411 -14.569 1.00 77.38 85 GLY A C 1
ATOM 645 O O . GLY A 1 85 ? 4.399 -11.276 -15.105 1.00 77.38 85 GLY A O 1
ATOM 646 N N . PHE A 1 86 ? 5.296 -10.354 -13.257 1.00 85.25 86 PHE A N 1
ATOM 647 C CA . PHE A 1 86 ? 4.573 -11.181 -12.295 1.00 85.25 86 PHE A CA 1
ATOM 648 C C . PHE A 1 86 ? 3.607 -10.346 -11.473 1.00 85.25 86 PHE A C 1
ATOM 650 O O . PHE A 1 86 ? 3.845 -9.166 -11.195 1.00 85.25 86 PHE A O 1
ATOM 657 N N . LYS A 1 87 ? 2.506 -10.988 -11.078 1.00 90.06 87 LYS A N 1
ATOM 658 C CA . LYS A 1 87 ? 1.544 -10.405 -10.152 1.00 90.06 87 LYS A CA 1
ATOM 659 C C . LYS A 1 87 ? 2.175 -10.332 -8.761 1.00 90.06 87 LYS A C 1
ATOM 661 O O . LYS A 1 87 ? 2.725 -11.316 -8.272 1.00 90.06 87 LYS A O 1
ATOM 666 N N . ILE A 1 88 ? 2.069 -9.167 -8.140 1.00 90.62 88 ILE A N 1
ATOM 667 C CA . ILE A 1 88 ? 2.273 -8.982 -6.706 1.00 90.62 88 ILE A CA 1
ATOM 668 C C . ILE A 1 88 ? 0.895 -9.050 -6.052 1.00 90.62 88 ILE A C 1
ATOM 670 O O . ILE A 1 88 ? -0.051 -8.440 -6.552 1.00 90.62 88 ILE A O 1
ATOM 674 N N . ASP A 1 89 ? 0.793 -9.777 -4.945 1.00 95.06 89 ASP A N 1
ATOM 675 C CA . ASP A 1 89 ? -0.412 -9.844 -4.124 1.00 95.06 89 ASP A CA 1
ATOM 676 C C . ASP A 1 89 ? -0.003 -9.889 -2.650 1.00 95.06 89 ASP A C 1
ATOM 678 O O . ASP A 1 89 ? 0.759 -10.766 -2.240 1.00 95.06 89 ASP A O 1
ATOM 682 N N . ILE A 1 90 ? -0.437 -8.896 -1.880 1.00 95.81 90 ILE A N 1
ATOM 683 C CA . ILE A 1 90 ? -0.109 -8.717 -0.467 1.00 95.81 90 ILE A CA 1
ATOM 684 C C . ILE A 1 90 ? -1.427 -8.563 0.284 1.00 95.81 90 ILE A C 1
ATOM 686 O O . ILE A 1 90 ? -2.014 -7.479 0.311 1.00 95.81 90 ILE A O 1
ATOM 690 N N . ASP A 1 91 ? -1.854 -9.653 0.916 1.00 96.00 91 ASP A N 1
ATOM 691 C CA . ASP A 1 91 ? -2.988 -9.690 1.837 1.00 96.00 91 ASP A CA 1
ATOM 692 C C . ASP A 1 91 ? -2.480 -10.011 3.254 1.00 96.00 91 ASP A C 1
ATOM 694 O O . ASP A 1 91 ? -2.266 -11.177 3.598 1.00 96.00 91 ASP A O 1
ATOM 698 N N . PRO A 1 92 ? -2.218 -8.985 4.079 1.00 93.44 92 PRO A N 1
ATOM 699 C CA . PRO A 1 92 ? -1.816 -9.172 5.467 1.00 93.44 92 PRO A CA 1
ATOM 700 C C . PRO A 1 92 ? -2.970 -9.577 6.398 1.00 93.44 92 PRO A C 1
ATOM 702 O O . PRO A 1 92 ? -2.730 -9.774 7.589 1.00 93.44 92 PRO A O 1
ATOM 705 N N . GLY A 1 93 ? -4.215 -9.657 5.912 1.00 93.19 93 GLY A N 1
ATOM 706 C CA . GLY A 1 93 ? -5.379 -9.925 6.750 1.00 93.19 93 GLY A CA 1
ATOM 707 C C . GLY A 1 93 ? -5.732 -8.771 7.693 1.00 93.19 93 GLY A C 1
ATOM 708 O O . GLY A 1 93 ? -6.154 -9.025 8.822 1.00 93.19 93 GLY A O 1
ATOM 709 N N . ILE A 1 94 ? -5.562 -7.518 7.250 1.00 94.31 94 ILE A N 1
ATOM 710 C CA . ILE A 1 94 ? -5.980 -6.324 8.002 1.00 94.31 94 ILE A CA 1
ATOM 711 C C . ILE A 1 94 ? -7.509 -6.294 8.104 1.00 94.31 94 ILE A C 1
ATOM 713 O O . ILE A 1 94 ? -8.230 -6.367 7.108 1.00 94.31 94 ILE A O 1
ATOM 717 N N . ARG A 1 95 ? -8.011 -6.173 9.330 1.00 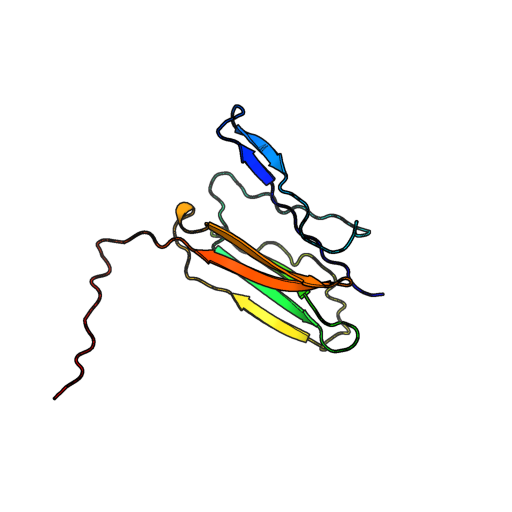92.81 95 ARG A N 1
ATOM 718 C CA . ARG A 1 95 ? -9.441 -6.196 9.677 1.00 92.81 95 ARG A CA 1
ATOM 719 C C . ARG A 1 95 ? -9.852 -5.015 10.550 1.00 92.81 95 ARG A C 1
ATOM 721 O O . ARG A 1 95 ? -11.019 -4.917 10.926 1.00 92.81 95 ARG A O 1
ATOM 728 N N . ASP A 1 96 ? -8.900 -4.172 10.92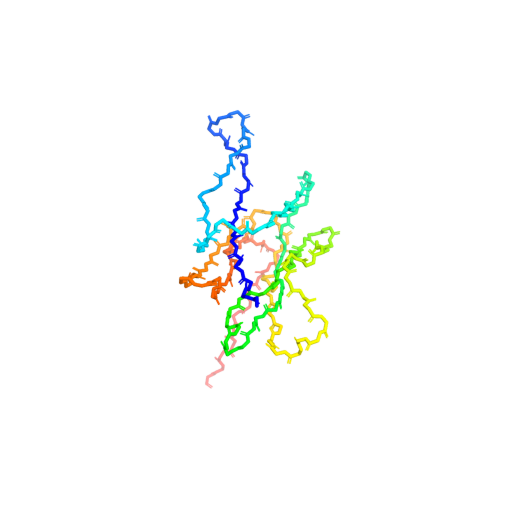8 1.00 92.75 96 ASP A N 1
ATOM 729 C CA . ASP A 1 96 ? -9.114 -2.920 11.641 1.00 92.75 96 ASP A CA 1
ATOM 730 C C . ASP A 1 96 ? -8.212 -1.838 11.039 1.00 92.75 96 ASP A C 1
ATOM 732 O O . ASP A 1 96 ? -7.031 -2.072 10.788 1.00 92.75 96 ASP A O 1
ATOM 736 N N . ARG A 1 97 ? -8.745 -0.629 10.830 1.00 91.19 97 ARG A N 1
ATOM 737 C CA . ARG A 1 97 ? -7.999 0.484 10.221 1.00 91.19 97 ARG A CA 1
ATOM 738 C C . ARG A 1 97 ? -6.700 0.828 10.953 1.00 91.19 97 ARG A C 1
ATOM 740 O O . ARG A 1 97 ? -5.776 1.344 10.336 1.00 91.19 97 ARG A O 1
ATOM 747 N N . ARG A 1 98 ? -6.635 0.562 12.261 1.00 91.44 98 ARG A N 1
ATOM 748 C CA . ARG A 1 98 ? -5.463 0.834 13.106 1.00 91.44 98 ARG A CA 1
ATOM 749 C C . ARG A 1 98 ? -4.335 -0.176 12.880 1.00 91.44 98 ARG A C 1
ATOM 751 O O . ARG A 1 98 ? -3.216 0.076 13.311 1.00 91.44 98 ARG A O 1
ATOM 758 N N . GLU A 1 99 ? -4.615 -1.296 12.212 1.00 94.06 99 GLU A N 1
ATOM 759 C CA . GLU A 1 99 ? -3.604 -2.299 11.872 1.00 94.06 99 GLU A CA 1
ATOM 760 C C . GLU A 1 99 ? -2.749 -1.868 10.676 1.00 94.06 99 GLU A C 1
ATOM 762 O O . GLU A 1 99 ? -1.622 -2.338 10.546 1.00 94.06 99 GLU A O 1
ATOM 767 N N . PHE A 1 100 ? -3.232 -0.957 9.823 1.00 92.62 100 PHE A N 1
ATOM 768 C CA . PHE A 1 100 ? -2.433 -0.400 8.734 1.00 92.62 100 PHE A CA 1
ATOM 769 C C . PHE A 1 100 ? -1.436 0.637 9.272 1.00 92.62 100 PHE A C 1
ATOM 771 O O . PHE A 1 100 ? -1.813 1.735 9.675 1.00 92.62 100 PHE A O 1
ATOM 778 N N . GLY A 1 101 ? -0.147 0.292 9.255 1.00 90.19 101 GLY A N 1
ATOM 779 C CA . GLY A 1 101 ? 0.944 1.132 9.760 1.00 90.19 101 GLY A CA 1
ATOM 780 C C . GLY A 1 101 ? 1.662 1.962 8.693 1.00 90.19 101 GLY A C 1
ATOM 781 O O . GLY A 1 101 ? 2.581 2.707 9.021 1.00 90.19 101 GLY A O 1
ATOM 782 N N . GLY A 1 102 ? 1.279 1.830 7.421 1.00 90.19 102 GLY A N 1
ATOM 783 C CA . GLY A 1 102 ? 1.897 2.531 6.294 1.00 90.19 102 GLY A CA 1
ATOM 784 C C . GLY A 1 102 ? 2.551 1.593 5.281 1.00 90.19 102 GLY A C 1
ATOM 785 O O . GLY A 1 102 ? 2.440 0.371 5.370 1.00 90.19 102 GLY A O 1
ATOM 786 N N . LEU A 1 103 ? 3.237 2.174 4.296 1.00 90.06 103 LEU A N 1
ATOM 787 C CA . LEU A 1 103 ? 3.977 1.431 3.275 1.00 90.06 103 LEU A CA 1
ATOM 788 C C . LEU A 1 103 ? 5.487 1.587 3.458 1.00 90.06 103 LEU A C 1
ATOM 790 O O . LEU A 1 103 ? 5.974 2.597 3.962 1.00 90.06 103 LEU A O 1
ATOM 794 N N . PHE A 1 104 ? 6.231 0.600 2.976 1.00 90.56 104 PHE A N 1
ATOM 795 C CA . PHE A 1 104 ? 7.683 0.661 2.842 1.00 90.56 104 PHE A CA 1
ATOM 796 C C . PHE A 1 104 ? 8.111 0.083 1.502 1.00 90.56 104 PHE A C 1
ATOM 798 O O . PHE A 1 104 ? 7.321 -0.550 0.808 1.00 90.56 104 PHE A O 1
ATOM 805 N N . GLY A 1 105 ? 9.361 0.294 1.113 1.00 91.06 105 GLY A N 1
ATOM 806 C CA . GLY A 1 105 ? 9.846 -0.219 -0.156 1.00 91.06 105 GLY A CA 1
ATOM 807 C C . GLY A 1 105 ? 11.221 0.302 -0.510 1.00 91.06 105 GLY A C 1
ATOM 808 O O . GLY A 1 105 ? 11.951 0.827 0.329 1.00 91.06 105 GLY A O 1
ATOM 809 N N . SER A 1 106 ? 11.562 0.169 -1.784 1.00 90.88 106 SER A N 1
ATOM 810 C CA . SER A 1 106 ? 12.797 0.696 -2.352 1.00 90.88 106 SER A CA 1
ATOM 811 C C . SER A 1 106 ? 12.553 1.174 -3.775 1.00 90.88 106 SER A C 1
ATOM 813 O O . SER A 1 106 ? 11.660 0.680 -4.467 1.00 90.88 106 SER A O 1
ATOM 815 N N . TYR A 1 107 ? 13.359 2.127 -4.228 1.00 89.56 107 TYR A N 1
ATOM 816 C CA . TYR A 1 107 ? 13.367 2.580 -5.611 1.00 89.56 107 TYR A CA 1
ATOM 817 C C . TYR A 1 107 ? 14.806 2.663 -6.121 1.00 89.56 107 TYR A C 1
ATOM 819 O O . TYR A 1 107 ? 15.744 2.924 -5.369 1.00 89.56 107 TYR A O 1
ATOM 827 N N . SER A 1 108 ? 14.978 2.407 -7.411 1.00 85.12 108 SER A N 1
ATOM 828 C CA . SER A 1 108 ? 16.212 2.649 -8.146 1.00 85.12 108 SER A CA 1
ATOM 829 C C . SER A 1 108 ? 16.165 4.034 -8.795 1.00 85.12 108 SER A C 1
ATOM 831 O O . SER A 1 108 ? 15.135 4.707 -8.790 1.00 85.12 108 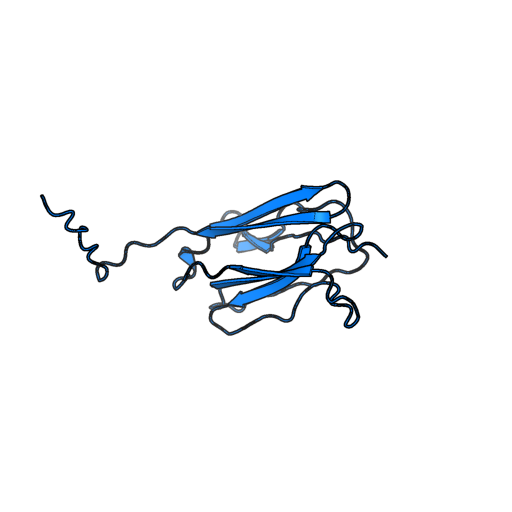SER A O 1
ATOM 833 N N . LYS A 1 109 ? 17.252 4.432 -9.465 1.00 80.44 109 LYS A N 1
ATOM 834 C CA . LYS A 1 109 ? 17.272 5.633 -10.319 1.00 80.44 109 LYS A CA 1
ATOM 835 C C . LYS A 1 109 ? 16.136 5.654 -11.356 1.00 80.44 109 LYS A C 1
ATOM 837 O O . LYS A 1 109 ? 15.750 6.725 -11.810 1.00 80.44 109 LYS A O 1
ATOM 842 N N . ASN A 1 110 ? 15.613 4.488 -11.737 1.00 76.94 110 ASN A N 1
ATOM 843 C CA . ASN A 1 110 ? 14.703 4.356 -12.866 1.00 76.94 110 ASN A CA 1
ATOM 844 C C . ASN A 1 110 ? 13.277 3.961 -12.461 1.00 76.94 110 ASN A C 1
ATOM 846 O O . ASN A 1 110 ? 12.347 4.273 -13.201 1.00 76.94 110 ASN A O 1
ATOM 850 N N . ASN A 1 111 ? 13.064 3.296 -11.324 1.00 81.81 111 ASN A N 1
ATOM 851 C CA . ASN A 1 111 ? 11.764 2.703 -10.999 1.00 81.81 111 ASN A CA 1
ATOM 852 C C . ASN A 1 111 ? 11.574 2.463 -9.500 1.00 81.81 111 ASN A C 1
ATOM 854 O O . ASN A 1 111 ? 12.538 2.292 -8.763 1.00 81.81 111 ASN A O 1
ATOM 858 N N . LEU A 1 112 ? 10.3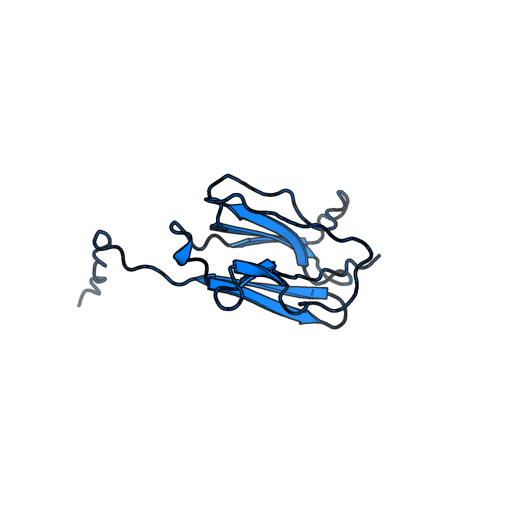16 2.350 -9.073 1.00 87.62 112 LEU A N 1
ATOM 859 C CA . LEU A 1 112 ? 9.976 1.701 -7.810 1.00 87.62 112 LEU A CA 1
ATOM 860 C C . LEU A 1 112 ? 10.327 0.206 -7.928 1.00 87.62 112 LEU A C 1
ATOM 862 O O . LEU A 1 112 ? 9.887 -0.463 -8.864 1.00 87.62 112 LEU A O 1
ATOM 866 N N . SER A 1 113 ? 11.180 -0.303 -7.045 1.00 88.75 113 SER A N 1
ATOM 867 C CA . SER A 1 113 ? 11.736 -1.663 -7.123 1.00 88.75 113 SER A CA 1
ATOM 868 C C . SER A 1 113 ? 10.976 -2.644 -6.238 1.00 88.75 113 SER A C 1
ATOM 870 O O . SER A 1 113 ? 10.761 -3.788 -6.633 1.00 88.75 113 SER A O 1
ATOM 872 N N . SER A 1 114 ? 10.550 -2.192 -5.058 1.00 90.00 114 SER A N 1
ATOM 873 C CA . SER A 1 114 ? 9.768 -2.983 -4.111 1.00 90.00 114 SER A CA 1
ATOM 874 C C . SER A 1 114 ? 8.787 -2.112 -3.336 1.00 90.00 114 SER A C 1
ATOM 876 O O . SER A 1 114 ? 8.999 -0.909 -3.175 1.00 90.00 114 SER A O 1
ATOM 878 N N . VAL A 1 115 ? 7.725 -2.746 -2.846 1.00 91.44 115 VAL A N 1
ATOM 879 C CA . VAL A 1 115 ? 6.716 -2.155 -1.969 1.00 91.44 115 VAL A CA 1
ATOM 880 C C . VAL A 1 115 ? 6.223 -3.226 -0.997 1.00 91.44 115 VAL A C 1
ATOM 882 O O . VAL A 1 115 ? 6.162 -4.404 -1.349 1.00 91.44 115 VAL A O 1
ATOM 885 N N . GLY A 1 116 ? 5.885 -2.821 0.216 1.00 93.25 116 GLY A N 1
ATOM 886 C CA . GLY A 1 116 ? 5.323 -3.656 1.266 1.00 93.25 116 GLY A CA 1
ATOM 887 C C . GLY A 1 116 ? 4.445 -2.833 2.204 1.00 93.25 116 GLY A C 1
ATOM 888 O O . GLY A 1 116 ? 4.424 -1.603 2.124 1.00 93.25 116 GLY A O 1
ATOM 889 N N . ILE A 1 117 ? 3.718 -3.527 3.080 1.00 94.44 117 ILE A N 1
ATOM 890 C CA . ILE A 1 117 ? 2.788 -2.939 4.051 1.00 94.44 117 ILE A CA 1
ATOM 891 C C . ILE A 1 117 ? 3.330 -3.178 5.461 1.00 94.44 1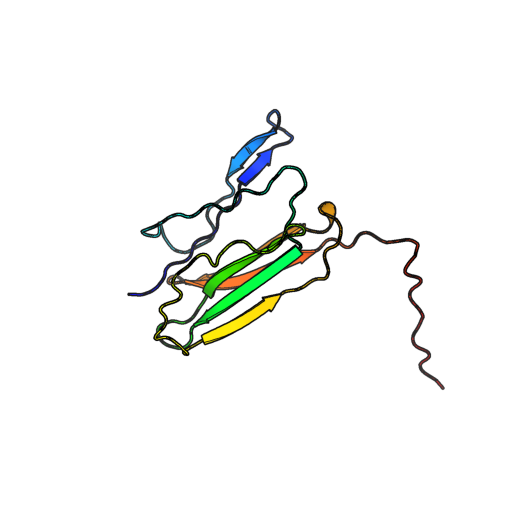17 ILE A C 1
ATOM 893 O O . ILE A 1 117 ? 3.616 -4.318 5.828 1.00 94.44 117 ILE A O 1
ATOM 897 N N . TYR A 1 118 ? 3.449 -2.117 6.257 1.00 94.56 118 TYR A N 1
ATOM 898 C CA . TYR A 1 118 ? 3.627 -2.241 7.699 1.00 94.56 118 TYR A CA 1
ATOM 899 C C . TYR A 1 118 ? 2.287 -2.561 8.355 1.00 94.56 118 TYR A C 1
ATOM 901 O O . TYR A 1 118 ? 1.298 -1.864 8.129 1.00 94.56 118 TYR A O 1
ATOM 909 N N . VAL A 1 119 ? 2.272 -3.601 9.187 1.00 94.25 119 VAL A N 1
ATOM 910 C CA . VAL A 1 119 ? 1.080 -4.055 9.908 1.00 94.25 119 VAL A CA 1
ATOM 911 C C . VAL A 1 119 ? 1.359 -4.004 11.402 1.00 94.25 119 VAL A C 1
ATOM 913 O O . VAL A 1 119 ? 2.397 -4.491 11.851 1.00 94.25 119 VAL A O 1
ATOM 916 N N . SER A 1 120 ? 0.434 -3.434 12.167 1.00 93.25 120 SER A N 1
ATOM 917 C CA . SER A 1 120 ? 0.445 -3.440 13.630 1.00 93.25 120 SER A CA 1
ATOM 918 C C . SER A 1 120 ? -0.733 -4.278 14.138 1.00 93.25 120 SER A C 1
ATOM 920 O O . SER A 1 120 ? -1.834 -3.750 14.283 1.00 93.25 120 SER A O 1
ATOM 922 N N . PRO A 1 121 ? -0.560 -5.597 14.352 1.00 86.81 121 PRO A N 1
ATOM 923 C CA . PRO A 1 121 ? -1.664 -6.463 14.747 1.00 86.81 121 PRO A CA 1
ATOM 924 C C . PRO A 1 121 ? -2.250 -6.035 16.089 1.00 86.81 121 PRO A C 1
ATOM 926 O O . PRO A 1 121 ? -1.527 -5.880 17.076 1.00 86.81 121 PRO A O 1
ATOM 929 N N . ILE A 1 122 ? -3.571 -5.904 16.152 1.00 86.38 122 ILE A N 1
ATOM 930 C CA . ILE A 1 122 ? -4.262 -5.659 17.414 1.00 86.38 122 ILE A CA 1
ATOM 931 C C . ILE A 1 122 ? -4.601 -7.016 18.011 1.00 86.38 122 ILE A C 1
ATOM 933 O O . ILE A 1 122 ? -5.318 -7.810 17.402 1.00 86.38 122 ILE A O 1
ATOM 937 N N . ALA A 1 123 ? -4.086 -7.291 19.210 1.00 76.44 123 ALA A N 1
ATOM 938 C CA . ALA A 1 123 ? -4.404 -8.518 19.925 1.00 76.44 123 ALA A CA 1
ATOM 939 C C . ALA A 1 123 ? -5.924 -8.627 20.104 1.00 76.44 123 ALA A C 1
ATOM 941 O O . ALA A 1 123 ? -6.546 -7.816 20.796 1.00 76.44 123 ALA A O 1
ATOM 942 N N . ARG A 1 124 ? -6.526 -9.634 19.470 1.00 68.50 124 ARG A N 1
ATOM 943 C CA . ARG A 1 124 ? -7.939 -9.946 19.650 1.00 68.50 124 ARG A CA 1
ATOM 944 C C . ARG A 1 124 ? -8.056 -11.037 20.704 1.00 68.50 124 ARG A C 1
ATOM 946 O O . ARG A 1 124 ? -7.433 -12.090 20.593 1.00 68.50 124 ARG A O 1
ATOM 953 N N . TYR A 1 125 ? -8.841 -10.768 21.744 1.00 59.59 125 TYR A N 1
ATOM 954 C CA . TYR A 1 125 ? -9.045 -11.689 22.868 1.00 59.59 125 TYR A CA 1
ATOM 955 C C . TYR A 1 125 ? -9.671 -13.037 22.454 1.00 59.59 125 TYR A C 1
ATOM 957 O O . TYR A 1 125 ? -9.641 -13.984 23.235 1.00 59.59 125 TYR A O 1
ATOM 965 N N . ASP A 1 126 ? -10.222 -13.145 21.242 1.00 63.06 126 ASP A N 1
ATOM 966 C CA . ASP A 1 126 ? -10.831 -14.356 20.684 1.00 63.06 126 ASP A CA 1
ATOM 967 C C . ASP A 1 126 ? -9.829 -15.299 19.985 1.00 63.06 126 ASP A C 1
ATOM 969 O O . ASP A 1 126 ? -10.153 -16.463 19.739 1.00 63.06 126 ASP A O 1
ATOM 973 N N . MET A 1 127 ? -8.595 -14.859 19.717 1.00 58.75 127 MET A N 1
ATOM 974 C CA . MET A 1 127 ? -7.546 -15.690 19.123 1.00 58.75 127 MET A CA 1
ATOM 975 C C . MET A 1 127 ? -6.634 -16.279 20.204 1.00 58.75 127 MET A C 1
ATOM 977 O O . MET A 1 127 ? -5.495 -15.856 20.397 1.00 58.75 127 MET A O 1
ATOM 981 N N . VAL A 1 128 ? -7.126 -17.298 20.916 1.00 59.47 128 VAL A N 1
ATOM 982 C CA . VAL A 1 128 ? -6.271 -18.137 21.772 1.00 59.47 128 VAL A CA 1
ATOM 983 C C . VAL A 1 128 ? -5.272 -18.866 20.872 1.00 59.47 128 VAL A C 1
ATOM 985 O O . VAL A 1 128 ? -5.625 -19.835 20.196 1.00 59.47 128 VAL A O 1
ATOM 988 N N . ALA A 1 129 ? -4.023 -18.399 20.855 1.00 63.94 129 ALA A N 1
ATOM 989 C CA . ALA A 1 129 ? -2.930 -19.087 20.185 1.00 63.94 129 ALA A CA 1
ATOM 990 C C . ALA A 1 129 ? -2.784 -20.490 20.792 1.00 63.94 129 ALA A C 1
ATOM 992 O O . ALA A 1 129 ? -2.386 -20.654 21.948 1.00 63.94 129 ALA A O 1
ATOM 993 N N . LYS A 1 130 ? -3.150 -21.521 20.026 1.00 66.19 130 LYS A N 1
ATOM 994 C CA . LYS A 1 130 ? -2.893 -22.904 20.421 1.00 66.19 130 LYS A CA 1
ATOM 995 C C . LYS A 1 130 ? -1.408 -23.172 20.223 1.00 66.19 130 LYS A C 1
ATOM 997 O O . LYS A 1 130 ? -0.881 -22.990 19.131 1.00 66.19 130 LYS A O 1
ATOM 1002 N N . ARG A 1 131 ? -0.743 -23.599 21.293 1.00 64.88 131 ARG A N 1
ATOM 1003 C CA . ARG A 1 131 ? 0.639 -24.074 21.244 1.00 64.88 131 ARG A CA 1
ATOM 1004 C C . ARG A 1 131 ? 0.704 -25.288 20.314 1.00 64.88 131 ARG A C 1
ATOM 1006 O O . ARG A 1 131 ? -0.099 -26.207 20.470 1.00 64.88 131 ARG A O 1
ATOM 1013 N N . GLU A 1 132 ? 1.644 -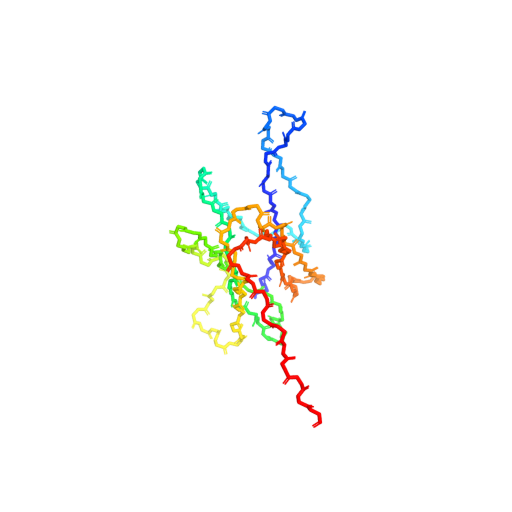25.299 19.371 1.00 69.06 132 GLU A N 1
ATOM 1014 C CA . GLU A 1 132 ? 1.967 -26.526 18.642 1.00 69.06 132 GLU A CA 1
ATOM 1015 C C . GLU A 1 132 ? 2.438 -27.583 19.643 1.00 69.06 132 GLU A C 1
ATOM 1017 O O . GLU A 1 132 ? 3.388 -27.373 20.404 1.00 69.06 132 GLU A O 1
ATOM 1022 N N . ASN A 1 133 ? 1.748 -28.724 19.654 1.00 68.06 133 ASN A N 1
ATOM 1023 C CA . ASN A 1 133 ? 2.230 -29.915 20.332 1.00 68.06 133 ASN A CA 1
ATOM 1024 C C . ASN A 1 133 ? 3.334 -30.516 19.470 1.00 68.06 133 ASN A C 1
ATOM 1026 O O . ASN A 1 133 ? 3.077 -31.347 18.601 1.00 68.06 133 ASN A O 1
ATOM 1030 N N . ILE A 1 134 ? 4.566 -30.095 19.725 1.00 66.00 134 ILE A N 1
ATOM 1031 C CA . ILE A 1 134 ? 5.731 -30.868 19.318 1.00 66.00 134 ILE A CA 1
ATOM 1032 C C . ILE A 1 134 ? 5.753 -32.058 20.282 1.00 66.00 134 ILE A C 1
ATOM 1034 O O . ILE A 1 134 ? 6.054 -31.895 21.466 1.00 66.00 134 ILE A O 1
ATOM 1038 N N . GLY A 1 135 ? 5.267 -33.211 19.814 1.00 68.12 135 GLY A N 1
ATOM 1039 C CA . GLY A 1 135 ? 5.302 -34.458 20.578 1.00 68.12 135 GLY A CA 1
ATOM 1040 C C . GLY A 1 135 ? 6.737 -34.831 20.987 1.00 68.12 135 GLY A C 1
ATOM 1041 O O . GLY A 1 135 ? 7.679 -34.288 20.404 1.00 68.12 135 GLY A O 1
ATOM 1042 N N . PRO A 1 136 ? 6.897 -35.700 22.003 1.00 59.88 136 PRO A N 1
ATOM 1043 C CA . PRO A 1 136 ? 8.209 -36.143 22.475 1.00 59.88 136 PRO A CA 1
ATOM 1044 C C . PRO A 1 136 ? 9.011 -36.883 21.398 1.00 59.88 136 PRO A C 1
ATOM 1046 O O . PRO A 1 136 ? 8.384 -37.537 20.532 1.00 59.88 136 PRO A O 1
#

Secondary structure (DSSP, 8-state):
------B--EEEETTTTTEEEEPPPBSSS--S--------TT--EEEEEEEEE-GGG-EEEEEEEEETTEE---EE---TT---EEEEEE-----SGGGEEEEEEEE-SSSEEEEEEEE-----TT---PPP----

pLDDT: mean 82.02, std 12.57, range [44.69, 96.94]